Protein AF-A0A842SSH2-F1 (afdb_monomer_lite)

Foldseek 3Di:
DDFDPPQVVDPCCVPVVCLVRVCRVCVVVPPVVSVVVVVVVVVVVVVVVVCVVVVVVCCVVVVDPPCVPDDDPDDPDPDPSD

Radius of gyration: 15.95 Å; chains: 1; bounding box: 34×21×38 Å

Secondary structure (DSSP, 8-state):
-PPPTTGGG-TTHHHHTT--HHHHHH-TTHHHHHHHHHHHHHHHHHHHHHHHHHHHHHHHTTSS-GGGGSPPSS--SS----

Structure (mmCIF, N/CA/C/O backbone):
data_AF-A0A842SSH2-F1
#
_entry.id   AF-A0A842SSH2-F1
#
loop_
_atom_site.group_PDB
_atom_site.id
_atom_site.type_symbol
_atom_site.label_atom_id
_atom_site.label_alt_id
_atom_site.label_comp_id
_atom_site.label_asym_id
_atom_site.label_entity_id
_atom_site.label_seq_id
_atom_site.pdbx_PDB_ins_code
_atom_site.Cartn_x
_atom_site.Cartn_y
_atom_site.Cartn_z
_atom_site.occupancy
_atom_site.B_iso_or_equiv
_atom_site.auth_seq_id
_atom_site.auth_comp_id
_atom_site.auth_asym_id
_atom_site.auth_atom_id
_atom_site.pdbx_PDB_model_num
ATOM 1 N N . MET A 1 1 ? 13.153 13.757 -4.642 1.00 72.94 1 MET A N 1
ATOM 2 C CA . MET A 1 1 ? 12.949 13.363 -6.061 1.00 72.94 1 MET A CA 1
ATOM 3 C C . MET A 1 1 ? 11.478 13.035 -6.264 1.00 72.94 1 MET A C 1
ATOM 5 O O . MET A 1 1 ? 10.970 12.270 -5.457 1.00 72.94 1 MET A O 1
ATOM 9 N N . PRO A 1 2 ? 10.799 13.568 -7.294 1.00 87.50 2 PRO A N 1
ATOM 10 C CA . PRO A 1 2 ? 9.382 13.279 -7.513 1.00 87.50 2 PRO A CA 1
ATOM 11 C C . PRO A 1 2 ? 9.161 11.898 -8.151 1.00 87.50 2 PRO A C 1
ATOM 13 O O . PRO A 1 2 ? 10.024 11.391 -8.886 1.00 87.50 2 PRO A O 1
ATOM 16 N N . LEU A 1 3 ? 7.984 11.319 -7.896 1.00 91.69 3 LEU A N 1
ATOM 17 C CA . LEU A 1 3 ? 7.491 10.116 -8.571 1.00 91.69 3 LEU A CA 1
ATOM 18 C C . LEU A 1 3 ? 7.415 10.335 -10.087 1.00 91.69 3 LEU A C 1
ATOM 20 O O . LEU A 1 3 ? 7.068 11.419 -10.557 1.00 91.69 3 LEU A O 1
ATOM 24 N N . LYS A 1 4 ? 7.729 9.294 -10.857 1.00 92.38 4 LYS A N 1
ATOM 25 C CA . LYS A 1 4 ? 7.579 9.269 -12.316 1.00 92.38 4 LYS A CA 1
ATOM 26 C C . LYS A 1 4 ? 6.297 8.554 -12.732 1.00 92.38 4 LYS A C 1
ATOM 28 O O . LYS A 1 4 ? 5.793 7.687 -12.013 1.00 92.38 4 LYS A O 1
ATOM 33 N N . SER A 1 5 ? 5.836 8.879 -13.939 1.00 90.94 5 SER A N 1
ATOM 34 C CA . SER A 1 5 ? 4.796 8.122 -14.641 1.00 90.94 5 SER A CA 1
ATOM 35 C C . SER A 1 5 ? 5.156 6.628 -14.700 1.00 90.94 5 SER A C 1
ATOM 37 O O . SER A 1 5 ? 6.328 6.299 -14.927 1.00 90.94 5 SER A O 1
ATOM 39 N N . PRO A 1 6 ? 4.192 5.718 -14.456 1.00 90.31 6 PRO A N 1
ATOM 40 C CA . PRO A 1 6 ? 2.747 5.975 -14.322 1.00 90.31 6 PRO A CA 1
ATOM 41 C C . PRO A 1 6 ? 2.270 6.337 -12.903 1.00 90.31 6 PRO A C 1
ATOM 43 O O . PRO A 1 6 ? 1.119 6.722 -12.724 1.00 90.31 6 PRO A O 1
ATOM 46 N N . CYS A 1 7 ? 3.122 6.227 -11.878 1.00 93.62 7 CYS A N 1
ATOM 47 C CA . CYS A 1 7 ? 2.693 6.320 -10.477 1.00 93.62 7 CYS A CA 1
ATOM 48 C C . CYS A 1 7 ? 2.177 7.706 -10.070 1.00 93.62 7 CYS A C 1
ATOM 50 O O . CYS A 1 7 ? 1.266 7.783 -9.256 1.00 93.62 7 CYS A O 1
ATOM 52 N N . ASN A 1 8 ? 2.713 8.788 -10.645 1.00 93.19 8 ASN A N 1
ATOM 53 C CA . ASN A 1 8 ? 2.275 10.159 -10.346 1.00 93.19 8 ASN A CA 1
ATOM 54 C C . ASN A 1 8 ? 0.851 10.487 -10.843 1.00 93.19 8 ASN A C 1
ATOM 56 O O . ASN A 1 8 ? 0.321 11.531 -10.482 1.00 93.19 8 ASN A O 1
ATOM 60 N N . MET A 1 9 ? 0.251 9.621 -11.665 1.00 94.06 9 MET A N 1
ATOM 61 C CA . MET A 1 9 ? -1.124 9.744 -12.170 1.00 94.06 9 MET A CA 1
ATOM 62 C C . MET A 1 9 ? -1.987 8.535 -11.773 1.00 94.06 9 MET A C 1
ATOM 64 O O . MET A 1 9 ? -3.051 8.311 -12.343 1.00 94.06 9 MET A O 1
ATOM 68 N N . CYS A 1 10 ? -1.516 7.698 -10.844 1.00 94.94 10 CYS A N 1
ATOM 69 C CA . CYS A 1 10 ? -2.208 6.470 -10.472 1.00 94.94 10 CYS A CA 1
ATOM 70 C C . CYS A 1 10 ? -3.365 6.757 -9.506 1.00 94.94 10 CYS A C 1
ATOM 72 O O . CYS A 1 10 ? -3.165 7.372 -8.462 1.00 94.94 10 CYS A O 1
ATOM 74 N N . ASN A 1 11 ? -4.548 6.205 -9.788 1.00 96.12 11 ASN A N 1
ATOM 75 C CA . ASN A 1 11 ? -5.734 6.345 -8.930 1.00 96.12 11 ASN A CA 1
ATOM 76 C C . ASN A 1 11 ? -5.570 5.722 -7.534 1.00 96.12 11 ASN A C 1
ATOM 78 O O . ASN A 1 11 ? -6.326 6.053 -6.632 1.00 96.12 11 ASN A O 1
ATOM 82 N N . TYR A 1 12 ? -4.592 4.833 -7.346 1.00 96.25 12 TYR A N 1
ATOM 83 C CA . TYR A 1 12 ? -4.278 4.221 -6.050 1.00 96.25 12 TYR A CA 1
ATOM 84 C C . TYR A 1 12 ? -3.179 4.971 -5.287 1.00 96.25 12 TYR A C 1
ATOM 86 O O . TYR A 1 12 ? -2.779 4.529 -4.213 1.00 96.25 12 TYR A O 1
ATOM 94 N N . LEU A 1 13 ? -2.654 6.083 -5.820 1.00 94.31 13 LEU A N 1
ATOM 95 C CA . LEU A 1 13 ? -1.537 6.803 -5.203 1.00 94.31 13 LEU A CA 1
ATOM 96 C C . LEU A 1 13 ? -1.861 7.289 -3.783 1.00 94.31 13 LEU A C 1
ATOM 98 O O . LEU A 1 13 ? -0.975 7.270 -2.938 1.00 94.31 13 LEU A O 1
ATOM 102 N N . TRP A 1 14 ? -3.112 7.669 -3.511 1.00 93.75 14 TRP A N 1
ATOM 103 C CA . TRP A 1 14 ? -3.547 8.168 -2.201 1.00 93.75 14 TRP A CA 1
ATOM 104 C C . TRP A 1 14 ? -3.349 7.152 -1.063 1.00 93.75 14 TRP A C 1
ATOM 106 O O . TRP A 1 14 ? -3.055 7.554 0.055 1.00 93.75 14 TRP A O 1
ATOM 116 N N . VAL A 1 15 ? -3.455 5.850 -1.357 1.00 94.69 15 VAL A N 1
ATOM 117 C CA . VAL A 1 15 ? -3.274 4.760 -0.382 1.00 94.69 15 VAL A CA 1
ATOM 118 C C . VAL A 1 15 ? -1.913 4.074 -0.529 1.00 94.69 15 VAL A C 1
ATOM 120 O O . VAL A 1 15 ? -1.256 3.762 0.458 1.00 94.69 15 VAL A O 1
ATOM 123 N N . CYS A 1 16 ? -1.429 3.884 -1.760 1.00 93.81 16 CYS A N 1
ATOM 124 C CA . CYS A 1 16 ? -0.112 3.295 -2.021 1.00 93.81 16 CYS A CA 1
ATOM 125 C C . CYS A 1 16 ? 1.039 4.214 -1.568 1.00 93.81 16 CYS A C 1
ATOM 127 O O . CYS A 1 16 ? 2.124 3.742 -1.224 1.00 93.81 16 CYS A O 1
ATOM 129 N N . GLY A 1 17 ? 0.836 5.533 -1.621 1.00 90.81 17 GLY A N 1
ATOM 130 C CA . GLY A 1 17 ? 1.800 6.549 -1.192 1.00 90.81 17 GLY A CA 1
ATOM 131 C C . GLY A 1 17 ? 3.050 6.675 -2.068 1.00 90.81 17 GLY A C 1
ATOM 132 O O . GLY A 1 17 ? 3.910 7.502 -1.792 1.00 90.81 17 GLY A O 1
ATOM 133 N N . GLY A 1 18 ? 3.197 5.857 -3.117 1.00 89.38 18 GLY A N 1
ATOM 134 C CA . GLY A 1 18 ? 4.414 5.833 -3.935 1.00 89.38 18 GLY A CA 1
ATOM 135 C C . GLY A 1 18 ? 5.667 5.438 -3.145 1.00 89.38 18 GLY A C 1
ATOM 136 O O . GLY A 1 18 ? 6.781 5.791 -3.532 1.00 89.38 18 GLY A O 1
ATOM 137 N N . ARG A 1 19 ? 5.479 4.674 -2.062 1.00 85.00 19 ARG A N 1
ATOM 138 C CA . ARG A 1 19 ? 6.526 4.220 -1.135 1.00 85.00 19 ARG A CA 1
ATOM 139 C C . ARG A 1 19 ? 7.657 3.437 -1.818 1.00 85.00 19 ARG A C 1
ATOM 141 O O . ARG A 1 19 ? 8.791 3.433 -1.357 1.00 85.00 19 ARG A O 1
ATOM 148 N N . CYS A 1 20 ? 7.399 2.861 -2.993 1.00 85.06 20 CYS A N 1
ATOM 149 C CA . CYS A 1 20 ? 8.389 2.189 -3.836 1.00 85.06 20 CYS A CA 1
ATOM 150 C C . CYS A 1 20 ? 9.243 3.155 -4.694 1.00 85.06 20 CYS A C 1
ATOM 152 O O . CYS A 1 20 ? 9.522 2.868 -5.863 1.00 85.06 20 CYS A O 1
ATOM 154 N N . LEU A 1 21 ? 9.675 4.303 -4.150 1.00 89.38 21 LEU A N 1
ATOM 155 C CA . LEU A 1 21 ? 10.336 5.365 -4.926 1.00 89.38 21 LEU A CA 1
ATOM 156 C C . LEU A 1 21 ? 11.568 4.863 -5.697 1.00 89.38 21 LEU A C 1
ATOM 158 O O . LEU A 1 21 ? 11.724 5.188 -6.872 1.00 89.38 21 LEU A O 1
ATOM 162 N N . PHE A 1 22 ? 12.418 4.038 -5.080 1.00 89.12 22 PHE A N 1
ATOM 163 C CA . PHE A 1 22 ? 13.575 3.455 -5.765 1.00 89.12 22 PHE A CA 1
ATOM 164 C C . PHE A 1 22 ? 13.145 2.645 -6.994 1.00 89.12 22 PHE A C 1
ATOM 166 O O . PHE A 1 22 ? 13.602 2.924 -8.102 1.00 89.12 22 PHE A O 1
ATOM 173 N N . ALA A 1 23 ? 12.199 1.717 -6.825 1.00 90.38 23 ALA A N 1
ATOM 174 C CA . ALA A 1 23 ? 11.691 0.880 -7.909 1.00 90.38 23 ALA A CA 1
ATOM 175 C C . ALA A 1 23 ? 11.008 1.705 -9.012 1.00 90.38 23 ALA A C 1
ATOM 177 O O . ALA A 1 23 ? 11.217 1.431 -10.192 1.00 90.38 23 ALA A O 1
ATOM 178 N N . ASN A 1 24 ? 10.255 2.753 -8.657 1.00 91.94 24 ASN A N 1
ATOM 179 C CA . ASN A 1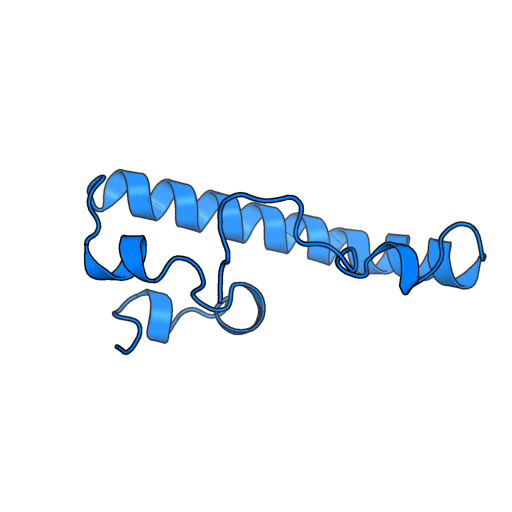 24 ? 9.649 3.673 -9.625 1.00 91.94 24 ASN A CA 1
ATOM 180 C C . ASN A 1 24 ? 10.706 4.398 -10.478 1.00 91.94 24 ASN A C 1
ATOM 182 O O . ASN A 1 24 ? 10.493 4.634 -11.670 1.00 91.94 24 ASN A O 1
ATOM 186 N N . ARG A 1 25 ? 11.841 4.767 -9.875 1.00 91.38 25 ARG A N 1
ATOM 187 C CA . ARG A 1 25 ? 12.884 5.569 -10.530 1.00 91.38 25 ARG A CA 1
ATOM 188 C C . ARG A 1 25 ? 13.840 4.726 -11.359 1.00 91.38 25 ARG A C 1
ATOM 190 O O . ARG A 1 25 ? 14.207 5.162 -12.449 1.00 91.38 25 ARG A O 1
ATOM 197 N N . THR A 1 26 ? 14.255 3.576 -10.836 1.00 92.56 26 THR A N 1
ATOM 198 C CA . THR A 1 26 ? 15.285 2.731 -11.452 1.00 92.56 26 THR A CA 1
ATOM 199 C C . THR A 1 26 ? 14.695 1.629 -12.310 1.00 92.56 26 THR A C 1
ATOM 201 O O . THR A 1 26 ? 15.346 1.203 -13.258 1.00 92.56 26 THR A O 1
ATOM 204 N N . LYS A 1 27 ? 13.483 1.158 -11.978 1.00 91.56 27 LYS A N 1
ATOM 205 C CA . LYS A 1 27 ? 12.852 -0.022 -12.585 1.00 91.56 27 LYS A CA 1
ATOM 206 C C . LYS A 1 27 ? 13.848 -1.171 -12.729 1.00 91.56 27 LYS A C 1
ATOM 208 O O . LYS A 1 27 ? 13.913 -1.820 -13.766 1.00 91.56 27 LYS A O 1
ATOM 213 N N . PHE A 1 28 ? 14.659 -1.388 -11.697 1.00 91.81 28 PHE A N 1
ATOM 214 C CA . PHE A 1 28 ? 15.863 -2.214 -11.795 1.00 91.81 28 PHE A CA 1
ATOM 215 C C . PHE A 1 28 ? 15.593 -3.688 -12.136 1.00 91.81 28 PHE A C 1
ATOM 217 O O . PHE A 1 28 ? 16.440 -4.345 -12.727 1.00 91.81 28 PHE A O 1
ATOM 224 N N . TRP A 1 29 ? 14.395 -4.191 -11.829 1.00 93.12 29 TRP A N 1
ATOM 225 C CA . TRP A 1 29 ? 13.920 -5.517 -12.236 1.00 93.12 29 TRP A CA 1
ATOM 226 C C . TRP A 1 29 ? 13.272 -5.550 -13.636 1.00 93.12 29 TRP A C 1
ATOM 228 O O . TRP A 1 29 ? 12.703 -6.560 -14.049 1.00 93.12 29 TRP A O 1
ATOM 238 N N . GLY A 1 30 ? 13.304 -4.436 -14.363 1.00 96.06 30 GLY A N 1
ATOM 239 C CA . GLY A 1 30 ? 12.580 -4.229 -15.610 1.00 96.06 30 GLY A CA 1
ATOM 240 C C . GLY A 1 30 ? 11.091 -3.914 -15.416 1.00 96.06 30 GLY A C 1
ATOM 241 O O . GLY A 1 30 ? 10.476 -4.207 -14.388 1.00 96.06 30 GLY A O 1
ATOM 242 N N . GLU A 1 31 ? 10.489 -3.339 -16.459 1.00 94.81 31 GLU A N 1
ATOM 243 C CA . GLU A 1 31 ? 9.082 -2.895 -16.484 1.00 94.81 31 GLU A CA 1
ATOM 244 C C . GLU A 1 31 ? 8.095 -4.021 -16.139 1.00 94.81 31 GLU A C 1
ATOM 246 O O . GLU A 1 31 ? 7.137 -3.814 -15.403 1.00 94.81 31 GLU A O 1
ATOM 251 N N . LYS A 1 32 ? 8.342 -5.241 -16.637 1.00 96.69 32 LYS A N 1
ATOM 252 C CA . LYS A 1 32 ? 7.444 -6.389 -16.440 1.00 96.69 32 LYS A CA 1
ATOM 253 C C . LYS A 1 32 ? 7.332 -6.797 -14.972 1.00 96.69 32 LYS A C 1
ATOM 255 O O . LYS A 1 32 ? 6.243 -7.135 -14.514 1.00 96.69 32 LYS A O 1
ATOM 260 N N . LEU A 1 33 ? 8.449 -6.824 -14.246 1.00 95.00 33 LEU A N 1
ATOM 261 C CA . LEU A 1 33 ? 8.438 -7.188 -12.829 1.00 95.00 33 LEU A CA 1
ATOM 262 C C . LEU A 1 33 ? 7.919 -6.031 -11.976 1.00 95.00 33 LEU A C 1
ATOM 264 O O . LEU A 1 33 ? 7.135 -6.273 -11.060 1.00 95.00 33 LEU A O 1
ATOM 268 N N . PHE A 1 34 ? 8.249 -4.789 -12.337 1.00 94.06 34 PHE A N 1
ATOM 269 C CA . PHE A 1 34 ? 7.647 -3.606 -11.724 1.00 94.06 34 PHE A CA 1
ATOM 270 C C . PHE A 1 34 ? 6.108 -3.629 -11.817 1.00 94.06 34 PHE A C 1
ATOM 272 O O . PHE A 1 34 ? 5.422 -3.453 -10.811 1.00 94.06 34 PHE A O 1
ATOM 279 N N . ASP A 1 35 ? 5.560 -3.926 -12.999 1.00 94.69 35 ASP A N 1
ATOM 280 C CA . ASP A 1 35 ? 4.114 -4.038 -13.226 1.00 94.69 35 ASP A CA 1
ATOM 281 C C . ASP A 1 35 ? 3.470 -5.165 -12.400 1.00 94.69 35 ASP A C 1
ATOM 283 O O . ASP A 1 35 ? 2.387 -4.985 -11.845 1.00 94.69 35 ASP A O 1
ATOM 287 N N . ARG A 1 36 ? 4.148 -6.310 -12.241 1.00 96.06 36 ARG A N 1
ATOM 288 C CA . ARG A 1 36 ? 3.656 -7.399 -11.378 1.00 96.06 36 ARG A CA 1
ATOM 289 C C . ARG A 1 36 ? 3.539 -6.975 -9.918 1.00 96.06 36 ARG A C 1
ATOM 291 O O . ARG A 1 36 ? 2.515 -7.261 -9.303 1.00 96.06 36 ARG A O 1
ATOM 298 N N . VAL A 1 37 ? 4.548 -6.283 -9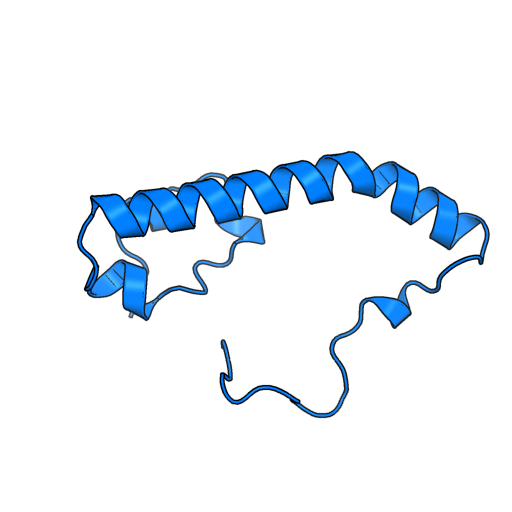.385 1.00 93.75 37 VAL A N 1
ATOM 299 C CA . VAL A 1 37 ? 4.507 -5.757 -8.011 1.00 93.75 37 VAL A CA 1
ATOM 300 C C . VAL A 1 37 ? 3.376 -4.740 -7.874 1.00 93.75 37 VAL A C 1
ATOM 302 O O . VAL A 1 37 ? 2.557 -4.869 -6.972 1.00 93.75 37 VAL A O 1
ATOM 305 N N . CYS A 1 38 ? 3.256 -3.800 -8.818 1.00 94.38 38 CYS A N 1
ATOM 306 C CA . CYS A 1 38 ? 2.172 -2.815 -8.835 1.00 94.38 38 CYS A CA 1
ATOM 307 C C . CYS A 1 38 ? 0.784 -3.483 -8.796 1.00 94.38 38 CYS A C 1
ATOM 309 O O . CYS A 1 38 ? -0.062 -3.127 -7.976 1.00 94.38 38 CYS A O 1
ATOM 311 N N . LYS A 1 39 ? 0.562 -4.507 -9.630 1.00 96.38 39 LYS A N 1
ATOM 312 C CA . LYS A 1 39 ? -0.695 -5.271 -9.662 1.00 96.38 39 LYS A CA 1
ATOM 313 C C . LYS A 1 39 ? -0.965 -6.020 -8.361 1.00 96.38 39 LYS A C 1
ATOM 315 O O . LYS A 1 39 ? -2.104 -6.007 -7.901 1.00 96.38 39 LYS A O 1
ATOM 320 N N . ALA A 1 40 ? 0.054 -6.637 -7.765 1.00 96.81 40 ALA A N 1
ATOM 321 C CA . ALA A 1 40 ? -0.076 -7.308 -6.473 1.00 96.81 40 ALA A CA 1
ATOM 322 C C . ALA A 1 40 ? -0.455 -6.315 -5.361 1.00 96.81 40 ALA A C 1
ATOM 324 O O . ALA A 1 40 ? -1.384 -6.576 -4.600 1.00 96.81 40 ALA A O 1
ATOM 325 N N . THR A 1 41 ? 0.183 -5.140 -5.321 1.00 95.56 41 THR A N 1
ATOM 326 C CA . THR A 1 41 ? -0.153 -4.070 -4.371 1.00 95.56 41 THR A CA 1
ATOM 327 C C . THR A 1 41 ? -1.588 -3.571 -4.559 1.00 95.56 41 THR A C 1
ATOM 329 O O . THR A 1 41 ? -2.323 -3.453 -3.583 1.00 95.56 41 THR A O 1
ATOM 332 N N . ILE A 1 42 ? -2.026 -3.329 -5.800 1.00 96.62 42 ILE A N 1
ATOM 333 C CA . ILE A 1 42 ? -3.409 -2.909 -6.091 1.00 96.62 42 ILE A CA 1
ATOM 334 C C . ILE A 1 42 ? -4.414 -3.993 -5.686 1.00 96.62 42 ILE A C 1
ATOM 336 O O . ILE A 1 42 ? -5.483 -3.674 -5.169 1.00 96.62 42 ILE A O 1
ATOM 340 N N . HIS A 1 43 ? -4.097 -5.266 -5.921 1.00 98.06 43 HIS A N 1
ATOM 341 C CA . HIS A 1 43 ? -4.949 -6.370 -5.491 1.00 98.06 43 HIS A CA 1
ATOM 342 C C . HIS A 1 43 ? -5.090 -6.403 -3.966 1.00 98.06 43 HIS A C 1
ATOM 344 O O . HIS A 1 43 ? -6.213 -6.427 -3.478 1.00 98.06 43 HIS A O 1
ATOM 350 N N . MET A 1 44 ? -3.981 -6.296 -3.227 1.00 97.00 44 MET A N 1
ATOM 351 C CA . MET A 1 44 ? -3.993 -6.227 -1.763 1.00 97.00 44 MET A CA 1
ATOM 352 C C . MET A 1 44 ? -4.852 -5.066 -1.249 1.00 97.00 44 MET A C 1
ATOM 354 O O . MET A 1 44 ? -5.697 -5.282 -0.389 1.00 97.00 44 MET A O 1
ATOM 358 N N . ILE A 1 45 ? -4.693 -3.860 -1.811 1.00 96.75 45 ILE A N 1
ATOM 359 C CA . ILE A 1 45 ? -5.517 -2.694 -1.450 1.00 96.75 45 ILE A CA 1
ATOM 360 C C . ILE A 1 45 ? -7.006 -3.014 -1.618 1.00 96.75 45 ILE A C 1
ATOM 362 O O . ILE A 1 45 ? -7.783 -2.792 -0.697 1.00 96.75 45 ILE A O 1
ATOM 366 N N . LYS A 1 46 ? -7.402 -3.586 -2.761 1.00 97.75 46 LYS A N 1
ATOM 367 C CA . LYS A 1 46 ? -8.805 -3.938 -3.026 1.00 97.75 46 LYS A CA 1
ATOM 368 C C . LYS A 1 46 ? -9.346 -4.979 -2.052 1.00 97.75 46 LYS A C 1
ATOM 370 O O . LYS A 1 46 ? -10.501 -4.880 -1.649 1.00 97.75 46 LYS A O 1
ATOM 375 N N . GLU A 1 47 ? -8.555 -5.993 -1.706 1.00 97.81 47 GLU A N 1
ATOM 376 C CA . GLU A 1 47 ? -8.990 -6.994 -0.728 1.00 97.81 47 GLU A CA 1
ATOM 377 C C . GLU A 1 47 ? -9.135 -6.381 0.669 1.00 97.81 47 GLU A C 1
ATOM 379 O O . GLU A 1 47 ? -10.115 -6.673 1.351 1.00 97.81 47 GLU A O 1
ATOM 384 N N . LEU A 1 48 ? -8.239 -5.476 1.071 1.00 95.75 48 LEU A N 1
ATOM 385 C CA . LEU A 1 48 ? -8.388 -4.733 2.325 1.00 95.75 48 LEU A CA 1
ATOM 386 C C . LEU A 1 48 ? -9.652 -3.865 2.305 1.00 95.75 48 LEU A C 1
ATOM 388 O O . LEU A 1 48 ? -10.465 -3.972 3.219 1.00 95.75 48 LEU A O 1
ATOM 392 N N . GLU A 1 49 ? -9.880 -3.089 1.238 1.00 96.19 49 GLU A N 1
ATOM 393 C CA . GLU A 1 49 ? -11.077 -2.250 1.063 1.00 96.19 49 GLU A CA 1
ATOM 394 C C . GLU A 1 49 ? -12.378 -3.051 1.202 1.00 96.19 49 GLU A C 1
ATOM 396 O O . GLU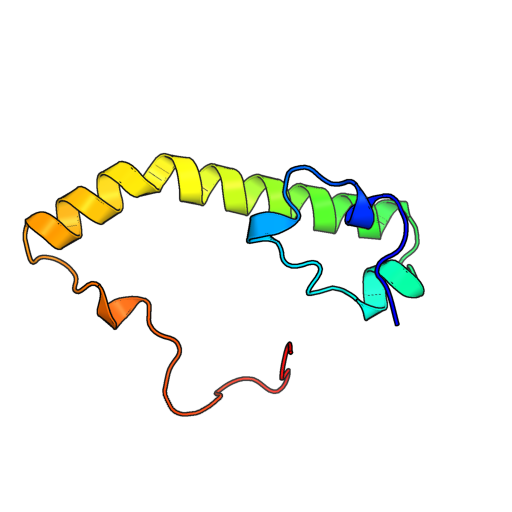 A 1 49 ? -13.305 -2.614 1.886 1.00 96.19 49 GLU A O 1
ATOM 401 N N . ARG A 1 50 ? -12.439 -4.251 0.612 1.00 97.81 50 ARG A N 1
ATOM 402 C CA . ARG A 1 50 ? -13.602 -5.151 0.721 1.00 97.81 50 ARG A CA 1
ATOM 403 C C . ARG A 1 50 ? -13.881 -5.606 2.149 1.00 97.81 50 ARG A C 1
ATOM 405 O O . ARG A 1 50 ? -15.031 -5.889 2.474 1.00 97.81 50 ARG A O 1
ATOM 412 N N . ASN A 1 51 ? -12.850 -5.687 2.984 1.00 96.94 51 ASN A N 1
ATOM 413 C CA . ASN A 1 51 ? -12.963 -6.143 4.363 1.00 96.94 51 ASN A CA 1
ATOM 414 C C . ASN A 1 51 ? -13.137 -4.994 5.369 1.00 96.94 51 ASN A C 1
ATOM 416 O O . ASN A 1 51 ? -13.445 -5.272 6.525 1.00 96.94 51 ASN A O 1
ATOM 420 N N . ILE A 1 52 ? -13.028 -3.719 4.960 1.00 96.12 52 ILE A N 1
ATOM 421 C CA . ILE A 1 52 ? -13.155 -2.562 5.871 1.00 96.12 52 ILE A CA 1
ATOM 422 C C . ILE A 1 52 ? -14.463 -2.605 6.663 1.00 96.12 52 ILE A C 1
ATOM 424 O O . ILE A 1 52 ? -14.452 -2.383 7.869 1.00 96.12 52 ILE A O 1
ATOM 428 N N . SER A 1 53 ? -15.594 -2.897 6.016 1.00 96.88 53 SER A N 1
ATOM 429 C CA . SER A 1 53 ? -16.888 -2.955 6.709 1.00 96.88 53 SER A CA 1
ATOM 430 C C . SER A 1 53 ? -16.929 -4.046 7.778 1.00 96.88 53 SER A C 1
ATOM 432 O O . SER A 1 53 ? -17.504 -3.835 8.841 1.00 96.88 53 SER A O 1
ATOM 434 N N . HIS A 1 54 ? -16.301 -5.194 7.516 1.00 97.50 54 HIS A N 1
ATOM 435 C CA . HIS A 1 54 ? -16.213 -6.272 8.493 1.00 97.50 54 HIS A CA 1
ATOM 436 C C . HIS A 1 54 ? -15.310 -5.884 9.666 1.00 97.50 54 HIS A C 1
ATOM 438 O O . HIS A 1 54 ? -15.714 -6.039 10.812 1.00 97.50 54 HIS A O 1
ATOM 444 N N . ILE A 1 55 ? -14.140 -5.307 9.381 1.00 96.69 55 ILE A N 1
ATOM 445 C CA . ILE A 1 55 ? -13.197 -4.829 10.400 1.00 96.69 55 ILE A CA 1
ATOM 446 C C . ILE A 1 55 ? -13.867 -3.794 11.309 1.00 96.69 55 ILE A C 1
ATOM 448 O O . ILE A 1 55 ? -13.819 -3.936 12.524 1.00 96.69 55 ILE A O 1
ATOM 452 N N . LYS A 1 56 ? -14.576 -2.811 10.737 1.00 96.81 56 LYS A N 1
ATOM 453 C CA . LYS A 1 56 ? -15.330 -1.816 11.516 1.00 96.81 56 LYS A CA 1
ATOM 454 C C . LYS A 1 56 ? -16.367 -2.459 12.431 1.00 96.81 56 LYS A C 1
ATOM 456 O O . LYS A 1 56 ? -16.437 -2.102 13.593 1.00 96.81 56 LYS A O 1
ATOM 461 N N . SER A 1 57 ? -17.097 -3.466 11.948 1.00 98.06 57 SER A N 1
ATOM 462 C CA . SER A 1 57 ? -18.050 -4.202 12.785 1.00 98.06 57 SER A CA 1
ATOM 463 C C . SER A 1 57 ? -17.383 -4.935 13.952 1.00 98.06 57 SER A C 1
ATOM 465 O O . SER A 1 57 ? -18.025 -5.104 14.987 1.00 98.06 57 SER A O 1
ATOM 467 N N . LEU A 1 58 ? -16.143 -5.409 13.791 1.00 98.12 58 LEU A N 1
ATOM 468 C CA . LEU A 1 58 ? -15.388 -6.048 14.872 1.00 98.12 58 LEU A CA 1
ATOM 469 C C . LEU A 1 58 ? -14.905 -5.020 15.903 1.00 98.12 58 LEU A C 1
ATOM 471 O O . LEU A 1 58 ? -14.971 -5.317 17.093 1.00 98.12 58 LEU A O 1
ATOM 475 N N . ILE A 1 59 ? -14.491 -3.829 15.451 1.00 97.75 59 ILE A N 1
ATOM 476 C CA . ILE A 1 59 ? -14.147 -2.692 16.322 1.00 97.75 59 ILE A CA 1
ATOM 477 C C . ILE A 1 59 ? -15.382 -2.246 17.113 1.00 97.75 59 ILE A C 1
ATOM 479 O O . ILE A 1 59 ? -15.340 -2.173 18.335 1.00 97.75 59 ILE A O 1
ATOM 483 N N . ASP A 1 60 ? -16.517 -2.050 16.435 1.00 97.81 60 ASP A N 1
ATOM 484 C CA . ASP A 1 60 ? -17.785 -1.647 17.063 1.00 97.81 60 ASP A CA 1
ATOM 485 C C . ASP A 1 60 ? -18.298 -2.684 18.083 1.00 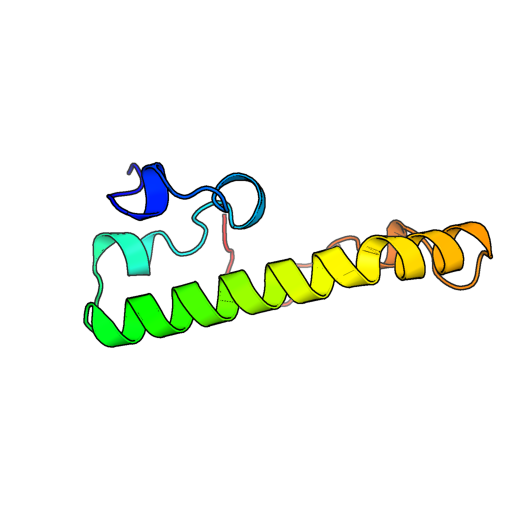97.81 60 ASP A C 1
ATOM 487 O O . ASP A 1 60 ? -19.063 -2.349 18.984 1.00 97.81 60 ASP A O 1
ATOM 491 N N . SER A 1 61 ? -17.896 -3.951 17.930 1.00 98.1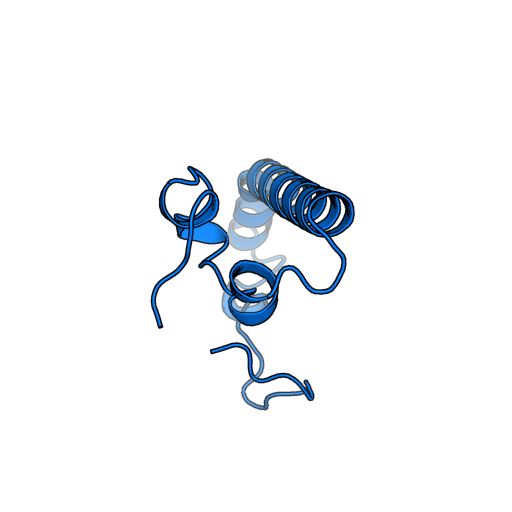2 61 SER A N 1
ATOM 492 C CA . SER A 1 61 ? -18.236 -5.047 18.849 1.00 98.12 61 SER A CA 1
ATOM 493 C C . SER A 1 61 ? -17.176 -5.280 19.932 1.00 98.12 61 SER A C 1
ATOM 495 O O . SER A 1 61 ? -17.273 -6.276 20.648 1.00 98.12 61 SER A O 1
ATOM 497 N N . GLU A 1 62 ? -16.160 -4.414 20.021 1.00 97.62 62 GLU A N 1
ATOM 498 C CA . GLU A 1 62 ? -15.038 -4.491 20.970 1.00 97.62 62 GLU A CA 1
ATOM 499 C C . GLU A 1 62 ? -14.257 -5.825 20.906 1.00 97.62 62 GLU A C 1
ATOM 501 O O . GLU A 1 62 ? -13.650 -6.261 21.883 1.00 97.62 62 GLU A O 1
ATOM 506 N N . ILE A 1 63 ? -14.272 -6.508 19.752 1.00 98.12 63 ILE A N 1
ATOM 507 C CA . ILE A 1 63 ? -13.525 -7.764 19.537 1.00 98.12 63 ILE A CA 1
ATOM 508 C C . ILE A 1 63 ? -12.051 -7.475 19.228 1.00 98.12 63 ILE A C 1
ATOM 510 O O . ILE A 1 63 ? -11.177 -8.265 19.584 1.00 98.12 63 ILE A O 1
ATOM 514 N N . ILE A 1 64 ? -11.799 -6.366 18.537 1.00 96.69 64 ILE A N 1
ATOM 515 C CA . ILE A 1 64 ? -10.473 -5.823 18.232 1.00 96.69 64 ILE A CA 1
ATOM 516 C C . ILE A 1 64 ? -10.484 -4.328 18.537 1.00 96.69 64 ILE A C 1
ATOM 518 O O . ILE A 1 64 ? -11.536 -3.692 18.433 1.00 96.69 64 ILE A O 1
ATOM 522 N N . ASP A 1 65 ? -9.331 -3.774 18.883 1.00 96.00 65 ASP A N 1
ATOM 523 C CA . ASP A 1 65 ? -9.172 -2.346 19.137 1.00 96.00 65 ASP A CA 1
ATOM 524 C C . ASP A 1 65 ? -8.691 -1.623 17.862 1.00 96.00 65 ASP A C 1
ATOM 526 O O . ASP A 1 65 ? -7.994 -2.196 17.024 1.00 96.00 65 ASP A O 1
ATOM 530 N N . GLU A 1 66 ? -9.055 -0.352 17.682 1.00 93.62 66 GLU A N 1
ATOM 531 C CA . GLU A 1 66 ? -8.509 0.466 16.590 1.00 93.62 66 GLU A CA 1
ATOM 532 C C . GLU A 1 66 ? -6.984 0.642 16.733 1.00 93.62 66 GLU A C 1
ATOM 534 O O . GLU A 1 66 ? -6.267 0.621 15.729 1.00 93.62 66 GLU A O 1
ATOM 539 N N . TYR A 1 67 ? -6.477 0.709 17.969 1.00 93.25 67 TYR A N 1
ATOM 540 C CA . TYR A 1 67 ? -5.047 0.777 18.279 1.00 93.25 67 TYR A CA 1
ATOM 541 C C . TYR A 1 67 ? -4.287 -0.512 17.922 1.00 93.25 67 TYR A C 1
ATOM 543 O O . TYR A 1 67 ? -3.062 -0.476 17.807 1.00 93.25 67 TYR A O 1
ATOM 551 N N . ASP A 1 68 ? -4.969 -1.639 17.668 1.00 91.75 68 ASP A N 1
ATOM 552 C CA . ASP A 1 68 ? -4.313 -2.869 17.189 1.00 91.75 68 ASP A CA 1
ATOM 553 C C . ASP A 1 68 ? -3.695 -2.692 15.788 1.00 91.75 68 ASP A C 1
ATOM 555 O O . ASP A 1 68 ? -2.838 -3.478 15.371 1.00 91.75 68 ASP A O 1
ATOM 559 N N . PHE A 1 69 ? -4.123 -1.665 15.045 1.00 90.50 69 PHE A N 1
ATOM 560 C CA . PHE A 1 69 ? -3.599 -1.331 13.720 1.00 90.50 69 PHE A CA 1
ATOM 561 C C . PHE A 1 69 ? -2.468 -0.297 13.749 1.00 90.50 69 PHE A C 1
ATOM 563 O O . PHE A 1 69 ? -1.888 -0.012 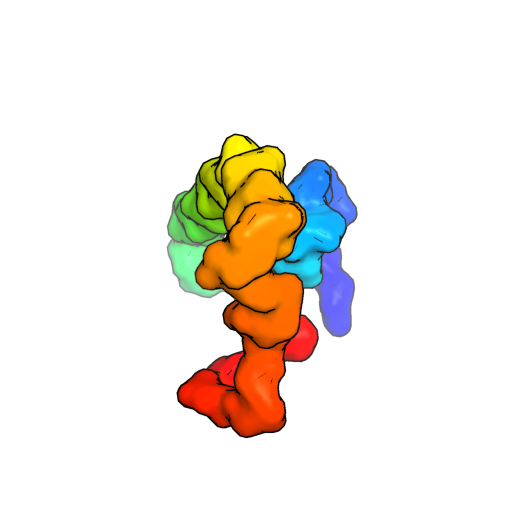12.693 1.00 90.50 69 PHE A O 1
ATOM 570 N N . ASP A 1 70 ? -2.136 0.255 14.918 1.00 89.19 70 ASP A N 1
ATOM 571 C CA . ASP A 1 70 ? -1.037 1.204 15.042 1.00 89.19 70 ASP A CA 1
ATOM 572 C C . ASP A 1 70 ? 0.309 0.525 14.779 1.00 89.19 70 ASP A C 1
ATOM 574 O O . ASP A 1 70 ? 0.567 -0.631 15.125 1.00 89.19 70 ASP A O 1
ATOM 578 N N . TYR A 1 71 ? 1.209 1.274 14.143 1.00 82.06 71 TYR A N 1
ATOM 579 C CA . TYR A 1 71 ? 2.576 0.808 13.975 1.00 82.06 71 TYR A CA 1
ATOM 580 C C . TYR A 1 71 ? 3.245 0.713 15.357 1.00 82.06 71 TYR A C 1
ATOM 582 O O . TYR A 1 71 ? 3.110 1.649 16.149 1.00 82.06 71 TYR A O 1
ATOM 590 N N . PRO A 1 72 ? 3.988 -0.367 15.661 1.00 82.69 72 PRO A N 1
ATOM 591 C CA . PRO A 1 72 ? 4.653 -0.500 16.951 1.00 82.69 72 PRO A CA 1
ATOM 592 C C . PRO A 1 72 ? 5.617 0.667 17.203 1.00 82.69 72 PRO A C 1
ATOM 594 O O . PRO A 1 72 ? 6.272 1.156 16.282 1.00 82.69 72 PRO A O 1
ATOM 597 N N . GLU A 1 73 ? 5.742 1.076 18.470 1.00 80.88 73 GLU A N 1
ATOM 598 C CA . GLU A 1 73 ? 6.603 2.193 18.896 1.00 80.88 73 GLU A CA 1
ATOM 599 C C . GLU A 1 73 ? 8.053 2.028 18.413 1.00 80.88 73 GLU A C 1
ATOM 601 O O . GLU A 1 73 ? 8.715 2.987 18.010 1.00 80.88 73 GLU A O 1
ATOM 606 N N . PHE A 1 74 ? 8.535 0.786 18.403 1.00 80.06 74 PHE A N 1
ATOM 607 C CA . PHE A 1 74 ? 9.851 0.444 17.894 1.00 80.06 74 PHE A CA 1
ATOM 608 C C . PHE A 1 74 ? 9.746 -0.074 16.462 1.00 80.06 74 PHE A C 1
ATOM 610 O O . PHE A 1 74 ? 8.958 -0.966 16.148 1.00 80.06 74 PHE A O 1
ATOM 617 N N . ASN A 1 75 ? 10.580 0.479 15.578 1.00 70.00 75 ASN A N 1
ATOM 618 C CA . ASN A 1 75 ? 10.687 -0.032 14.223 1.00 70.00 75 ASN A CA 1
ATOM 619 C C . ASN A 1 75 ? 11.398 -1.389 14.233 1.00 70.00 75 ASN A C 1
ATOM 621 O O . ASN A 1 75 ? 12.614 -1.473 14.394 1.00 70.00 75 ASN A O 1
ATOM 625 N N . ASN A 1 76 ? 10.619 -2.443 14.016 1.00 69.56 76 ASN A N 1
ATOM 626 C CA . ASN A 1 76 ? 11.100 -3.821 14.015 1.00 69.56 76 ASN A CA 1
ATOM 627 C C . ASN A 1 76 ? 11.693 -4.245 12.655 1.00 69.56 76 ASN A C 1
ATOM 629 O O . ASN A 1 76 ? 12.114 -5.390 12.496 1.00 69.56 76 ASN A O 1
ATOM 633 N N . GLY A 1 77 ? 11.690 -3.357 11.654 1.00 67.94 77 GLY A N 1
ATOM 634 C CA . GLY A 1 77 ? 12.170 -3.625 10.300 1.00 67.94 77 GLY A CA 1
ATOM 635 C C . GLY A 1 77 ? 13.544 -3.018 10.006 1.00 67.94 77 GLY A C 1
ATOM 636 O O . GLY A 1 77 ? 13.895 -1.950 10.499 1.00 67.94 77 GLY A O 1
ATOM 637 N N . CYS A 1 78 ? 14.312 -3.671 9.125 1.00 62.38 78 CYS A N 1
ATOM 638 C CA . CYS A 1 78 ? 15.538 -3.093 8.553 1.00 62.38 78 CYS A CA 1
ATOM 639 C C . CYS A 1 78 ? 15.258 -1.949 7.564 1.00 62.38 78 CYS A C 1
ATOM 641 O O . CYS A 1 78 ? 16.155 -1.161 7.270 1.00 62.38 78 CYS A O 1
ATOM 643 N N . GLU A 1 79 ? 14.039 -1.865 7.031 1.00 60.84 79 GLU A N 1
ATOM 644 C CA . GLU A 1 79 ? 13.648 -0.846 6.063 1.00 60.84 79 GLU A CA 1
ATOM 645 C C . GLU A 1 79 ? 12.836 0.250 6.756 1.00 60.84 79 GLU A C 1
ATOM 647 O O . GLU A 1 79 ? 11.699 0.046 7.174 1.00 60.84 79 GLU A O 1
ATOM 652 N N . ILE A 1 80 ? 13.422 1.444 6.859 1.00 56.38 80 ILE A N 1
ATOM 653 C CA . ILE A 1 80 ? 12.656 2.664 7.112 1.00 56.38 80 ILE A CA 1
ATOM 654 C C . ILE A 1 80 ? 12.087 3.078 5.758 1.00 56.38 80 ILE A C 1
ATOM 656 O O . ILE A 1 80 ? 12.803 3.646 4.932 1.00 56.38 80 ILE A O 1
ATOM 660 N N . ILE A 1 81 ? 10.824 2.745 5.502 1.00 52.88 81 ILE A N 1
ATOM 661 C CA . ILE A 1 81 ? 10.100 3.286 4.353 1.00 52.88 81 ILE A CA 1
ATOM 662 C C . ILE A 1 81 ? 9.578 4.666 4.783 1.00 52.88 81 ILE A C 1
ATOM 664 O O . ILE A 1 81 ? 8.687 4.705 5.632 1.00 52.88 81 ILE A O 1
ATOM 668 N N . PRO A 1 82 ? 10.142 5.777 4.271 1.00 45.34 82 PRO A N 1
ATOM 669 C CA . PRO A 1 82 ? 9.701 7.123 4.632 1.00 45.34 82 PRO A CA 1
ATOM 670 C C . PRO A 1 82 ? 8.236 7.399 4.258 1.00 45.34 82 PRO A C 1
ATOM 672 O O . PRO A 1 82 ? 7.656 6.676 3.406 1.00 45.34 82 PRO A O 1
#

Sequence (82 aa):
MPLKSPCNMCNYLWVCGGRCLFANRTKFWGEKLFDRVCKATIHMIKELERNISHIKSLIDSEIIDEYDFDYPEFNNGCEIIP

pLDDT: mean 90.1, std 11.02, range [45.34, 98.12]